Protein AF-A0A8J4ULH6-F1 (afdb_monomer_lite)

Sequence (149 aa):
DACARKNKTESGEYVNRPSLVFEAFKVFQQELDTRHDKYERLVKLNRDVTIESKRTIFLLHRVTSVPNVEEVLNEADVRLDGVRLKIGHIAEELGEDDLYQFHKAFMSGIQEYVEAVSFHHFIRHRTLISLEEINARLVFMRDETMETK

Radius of gyration: 28.09 Å; chains: 1; bounding box: 84×42×73 Å

pLDDT: mean 87.03, std 18.31, range [33.84, 98.69]

InterPro domains:
  IPR002848 Translin family [PF01997] (37-143)
  IPR002848 Translin family [PTHR10741] (15-139)
  IPR016068 Translin, N-terminal [G3DSA:1.20.58.190] (19-149)
  IPR036081 Translin superfamily [SSF74784] (20-138)

Organism: Clarias magur (NCBI:txid1594786)

Foldseek 3Di:
DDDDDDDDPPPPPPVPDPDPVNVVVVVVVVVVVVLVVLLVVLLVLQVVLLVLLVVLVVLQVCCVVDPCNVVSLVVSVVSLLVSLVSVVVSCVSCPPPDCVSNVVRHVNSVVSSLVSVQSSCCVVPVDGDDPVNVVVSNDDDDPPPPPDD

Secondary structure (DSSP, 8-state):
----------------PPPHHHHHHHHHHHHHHHHHHHHHHHHHHHHHHHHHHHHHHHHHGGGGG-S-HHHHHHHHHHHHHHHHHHHHHHHHHHTTS-HHHHHHHHHHHHHHHHHHHHHHHHHHHSSPPPHHHHHHTT------TTS--

Structure (mmCIF, N/CA/C/O backbone):
data_AF-A0A8J4ULH6-F1
#
_entry.id   AF-A0A8J4ULH6-F1
#
loop_
_atom_site.group_PDB
_atom_site.id
_atom_site.type_symbol
_atom_site.label_atom_id
_atom_site.label_alt_id
_atom_site.label_comp_id
_atom_site.label_asym_id
_atom_site.label_entity_id
_atom_site.label_seq_id
_atom_site.pdbx_PDB_ins_code
_atom_site.Cartn_x
_atom_site.Cartn_y
_atom_site.Cartn_z
_atom_site.occupancy
_atom_site.B_iso_or_equiv
_atom_site.auth_seq_id
_atom_site.auth_comp_id
_atom_site.auth_asym_id
_atom_site.auth_atom_id
_atom_site.pdbx_PDB_model_num
ATOM 1 N N . ASP A 1 1 ? 67.818 27.230 -46.928 1.00 42.12 1 ASP A N 1
ATOM 2 C CA . ASP A 1 1 ? 66.807 26.559 -46.091 1.00 42.12 1 ASP A CA 1
ATOM 3 C C . ASP A 1 1 ? 65.396 26.851 -46.557 1.00 42.12 1 ASP A C 1
ATOM 5 O O . ASP A 1 1 ? 65.018 28.011 -46.564 1.00 42.12 1 ASP A O 1
ATOM 9 N N . ALA A 1 2 ? 64.657 25.818 -46.975 1.00 38.31 2 ALA A N 1
ATOM 10 C CA . ALA A 1 2 ? 63.191 25.709 -46.873 1.00 38.31 2 ALA A CA 1
ATOM 11 C C . ALA A 1 2 ? 62.730 24.414 -47.571 1.00 38.31 2 ALA A C 1
ATOM 13 O O . ALA A 1 2 ? 62.368 24.408 -48.746 1.00 38.31 2 ALA A O 1
ATOM 14 N N . CYS A 1 3 ? 62.764 23.288 -46.853 1.00 38.53 3 CYS A N 1
ATOM 15 C CA . CYS A 1 3 ? 62.132 22.043 -47.290 1.00 38.53 3 CYS A CA 1
ATOM 16 C C . CYS A 1 3 ? 60.675 22.044 -46.801 1.00 38.53 3 CYS A C 1
ATOM 18 O O . CYS A 1 3 ? 60.409 21.814 -45.622 1.00 38.53 3 CYS A O 1
ATOM 20 N N . ALA A 1 4 ? 59.727 22.338 -47.692 1.00 46.12 4 ALA A N 1
ATOM 21 C CA . ALA A 1 4 ? 58.300 22.259 -47.399 1.00 46.12 4 ALA A CA 1
ATOM 22 C C . ALA A 1 4 ? 57.835 20.791 -47.435 1.00 46.12 4 ALA A C 1
ATOM 24 O O . ALA A 1 4 ? 57.599 20.223 -48.503 1.00 46.12 4 ALA A O 1
ATOM 25 N N . ARG A 1 5 ? 57.692 20.165 -46.262 1.00 44.69 5 ARG A N 1
ATOM 26 C CA . ARG A 1 5 ? 57.036 18.857 -46.120 1.00 44.69 5 ARG A CA 1
ATOM 27 C C . ARG A 1 5 ? 55.517 19.046 -46.156 1.00 44.69 5 ARG A C 1
ATOM 29 O O . ARG A 1 5 ? 54.926 19.551 -45.207 1.00 44.69 5 ARG A O 1
ATOM 36 N N . LYS A 1 6 ? 54.881 18.638 -47.258 1.00 49.91 6 LYS A N 1
ATOM 37 C CA . LYS A 1 6 ? 53.422 18.467 -47.337 1.00 49.91 6 LYS A CA 1
ATOM 38 C C . LYS A 1 6 ? 53.036 17.193 -46.581 1.00 49.91 6 LYS A C 1
ATOM 40 O O . LYS A 1 6 ? 53.193 16.099 -47.114 1.00 49.91 6 LYS A O 1
ATOM 45 N N . ASN A 1 7 ? 52.510 17.335 -45.369 1.00 42.62 7 ASN A N 1
ATOM 46 C CA . ASN A 1 7 ? 51.793 16.246 -44.712 1.00 42.62 7 ASN A CA 1
ATOM 47 C C . ASN A 1 7 ? 50.423 16.108 -45.390 1.00 42.62 7 ASN A C 1
ATOM 49 O O . ASN A 1 7 ? 49.551 16.957 -45.222 1.00 42.62 7 ASN A O 1
ATOM 53 N N . LYS A 1 8 ? 50.253 15.059 -46.203 1.00 44.62 8 LYS A N 1
ATOM 54 C CA . LYS A 1 8 ? 48.930 14.586 -46.622 1.00 44.62 8 LYS A CA 1
ATOM 55 C C . LYS A 1 8 ? 48.244 14.018 -45.382 1.00 44.62 8 LYS A C 1
ATOM 57 O O . LYS A 1 8 ? 48.623 12.957 -44.901 1.00 44.62 8 LYS A O 1
ATOM 62 N N . THR A 1 9 ? 47.262 14.738 -44.861 1.00 43.53 9 THR A N 1
ATOM 63 C CA . THR A 1 9 ? 46.303 14.192 -43.905 1.00 43.53 9 THR A CA 1
ATOM 64 C C . THR A 1 9 ? 45.410 13.224 -44.673 1.00 43.53 9 THR A C 1
ATOM 66 O O . THR A 1 9 ? 44.508 13.647 -45.395 1.00 43.53 9 THR A O 1
ATOM 69 N N . GLU A 1 10 ? 45.696 11.927 -44.572 1.00 44.88 10 GLU A N 1
ATOM 70 C CA . GLU A 1 10 ? 44.725 10.890 -44.910 1.00 44.88 10 GLU A CA 1
ATOM 71 C C . GLU A 1 10 ? 43.575 11.008 -43.908 1.00 44.88 10 GLU A C 1
ATOM 73 O O . GLU A 1 10 ? 43.631 10.518 -42.783 1.00 44.88 10 GLU A O 1
ATOM 78 N N . SER A 1 11 ? 42.539 11.739 -44.308 1.00 47.53 11 SER A N 1
ATOM 79 C CA . SER A 1 11 ? 41.221 11.685 -43.687 1.00 47.53 11 SER A CA 1
ATOM 80 C C . SER A 1 11 ? 40.591 10.349 -44.070 1.00 47.53 11 SER A C 1
ATOM 82 O O . SER A 1 11 ? 39.757 10.253 -44.963 1.00 47.53 11 SER A O 1
ATOM 84 N N . GLY A 1 12 ? 41.043 9.284 -43.410 1.00 47.12 12 GLY A N 1
ATOM 85 C CA . GLY A 1 12 ? 40.271 8.057 -43.343 1.00 47.12 12 GLY A CA 1
ATOM 86 C C . GLY A 1 12 ? 39.003 8.370 -42.563 1.00 47.12 12 GLY A C 1
ATOM 87 O O . GLY A 1 12 ? 39.050 8.490 -41.340 1.00 47.12 12 GLY A O 1
ATOM 88 N N . GLU A 1 13 ? 37.886 8.547 -43.267 1.00 47.25 13 GLU A N 1
ATOM 89 C CA . GLU A 1 13 ? 36.551 8.465 -42.683 1.00 47.25 13 GLU A CA 1
ATOM 90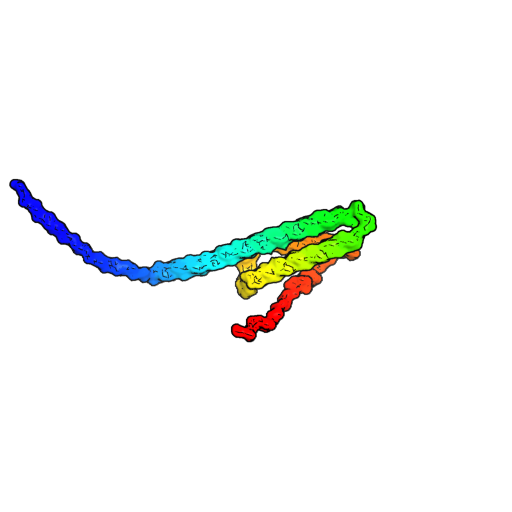 C C . GLU A 1 13 ? 36.403 7.077 -42.047 1.00 47.25 13 GLU A C 1
ATOM 92 O O . GLU A 1 13 ? 35.956 6.114 -42.669 1.00 47.25 13 GLU A O 1
ATOM 97 N N . TYR A 1 14 ? 36.811 6.953 -40.784 1.00 54.34 14 TYR A N 1
ATOM 98 C CA . TYR A 1 14 ? 36.347 5.875 -39.930 1.00 54.34 14 TYR A CA 1
ATOM 99 C C . TYR A 1 14 ? 34.860 6.127 -39.723 1.00 54.34 14 TYR A C 1
ATOM 101 O O . TYR A 1 14 ? 34.457 6.866 -38.825 1.00 54.34 14 TYR A O 1
ATOM 109 N N . VAL A 1 15 ? 34.041 5.544 -40.598 1.00 56.94 15 VAL A N 1
ATOM 110 C CA . VAL A 1 15 ? 32.607 5.398 -40.372 1.00 56.94 15 VAL A CA 1
ATOM 111 C C . VAL A 1 15 ? 32.482 4.681 -39.033 1.00 56.94 15 VAL A C 1
ATOM 113 O O . VAL A 1 15 ? 32.721 3.478 -38.931 1.00 56.94 15 VAL A O 1
ATOM 116 N N . ASN A 1 16 ? 32.193 5.452 -37.985 1.00 64.00 16 ASN A N 1
ATOM 117 C CA . ASN A 1 16 ? 32.028 4.980 -36.619 1.00 64.00 16 ASN A CA 1
ATOM 118 C C . ASN A 1 16 ? 30.695 4.228 -36.542 1.00 64.00 16 ASN A C 1
ATOM 120 O O . ASN A 1 16 ? 29.693 4.729 -36.035 1.00 64.00 16 ASN A O 1
ATOM 124 N N . ARG A 1 17 ? 30.655 3.051 -37.172 1.00 66.81 17 ARG A N 1
ATOM 125 C CA . ARG A 1 17 ? 29.534 2.132 -37.071 1.00 66.81 17 ARG A CA 1
ATOM 126 C C . ARG A 1 17 ? 29.548 1.602 -35.639 1.00 66.81 17 ARG A C 1
ATOM 128 O O . ARG A 1 17 ? 30.593 1.097 -35.218 1.00 66.81 17 ARG A O 1
ATOM 135 N N . PRO A 1 18 ? 28.445 1.724 -34.884 1.00 73.56 18 PRO A N 1
ATOM 136 C CA . PRO A 1 18 ? 28.400 1.192 -33.534 1.00 73.56 18 PRO A CA 1
ATOM 137 C C . PRO A 1 18 ? 28.766 -0.294 -33.573 1.00 73.56 18 PRO A C 1
ATOM 139 O O . PRO A 1 18 ? 28.261 -1.051 -34.402 1.00 73.56 18 PRO A O 1
ATOM 142 N N . SER A 1 19 ? 29.716 -0.692 -32.729 1.00 89.19 19 SER A N 1
ATOM 143 C CA . SER A 1 19 ? 30.082 -2.099 -32.608 1.00 89.19 19 SER A CA 1
ATOM 144 C C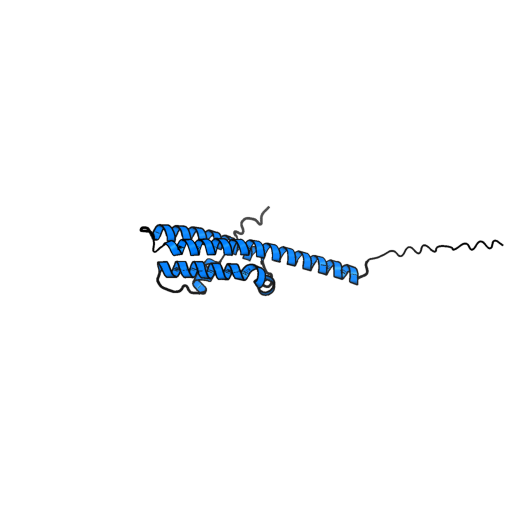 . SER A 1 19 ? 28.895 -2.886 -32.052 1.00 89.19 19 SER A C 1
ATOM 146 O O . SER A 1 19 ? 28.085 -2.340 -31.304 1.00 89.19 19 SER A O 1
ATOM 148 N N . LEU A 1 20 ? 28.824 -4.186 -32.342 1.00 91.12 20 LEU A N 1
ATOM 149 C CA . LEU A 1 20 ? 27.803 -5.066 -31.753 1.00 91.12 20 LEU A CA 1
ATOM 150 C C . LEU A 1 20 ? 27.797 -4.991 -30.217 1.00 91.12 20 LEU A C 1
ATOM 152 O O . LEU A 1 20 ? 26.750 -5.063 -29.585 1.00 91.12 20 LEU A O 1
ATOM 156 N N . VAL A 1 21 ? 28.975 -4.788 -29.617 1.00 93.12 21 VAL A N 1
ATOM 157 C CA . VAL A 1 21 ? 29.118 -4.552 -28.177 1.00 93.12 21 VAL A CA 1
ATOM 158 C C . VAL A 1 21 ? 28.415 -3.255 -27.779 1.00 93.12 21 VAL A C 1
ATOM 160 O O . VAL A 1 21 ? 27.607 -3.260 -26.861 1.00 93.12 21 VAL A O 1
ATOM 163 N N . PHE A 1 22 ? 28.668 -2.150 -28.480 1.00 93.62 22 PHE A N 1
ATOM 164 C CA . PHE A 1 22 ? 28.016 -0.873 -28.193 1.00 93.62 22 PHE A CA 1
ATOM 165 C C . PHE A 1 22 ? 26.488 -0.942 -28.347 1.00 93.62 22 PHE A C 1
ATOM 167 O O . PHE A 1 22 ? 25.766 -0.381 -27.525 1.00 93.62 22 PHE A O 1
ATOM 174 N N . GLU A 1 23 ? 25.984 -1.650 -29.360 1.00 94.00 23 GLU A N 1
ATOM 175 C CA . GLU A 1 23 ? 24.544 -1.885 -29.528 1.00 94.00 23 GLU A CA 1
ATOM 176 C C . GLU A 1 23 ? 23.964 -2.700 -28.362 1.00 94.00 23 GLU A C 1
ATOM 178 O O . GLU A 1 23 ? 22.930 -2.319 -27.816 1.00 94.00 23 GLU A O 1
ATOM 183 N N . ALA A 1 24 ? 24.662 -3.744 -27.902 1.00 95.56 24 ALA A N 1
ATOM 184 C CA . ALA A 1 24 ? 24.251 -4.512 -26.725 1.00 95.56 24 ALA A CA 1
ATOM 185 C C . ALA A 1 24 ? 24.202 -3.648 -25.451 1.00 95.56 24 ALA A C 1
ATOM 187 O O . ALA A 1 24 ? 23.225 -3.697 -24.707 1.00 95.56 24 ALA A O 1
ATOM 188 N N . PHE A 1 25 ? 25.206 -2.794 -25.222 1.00 96.25 25 PHE A N 1
ATOM 189 C CA . PHE A 1 25 ? 25.214 -1.884 -24.071 1.00 96.25 25 PHE A CA 1
ATOM 190 C C . PHE A 1 25 ? 24.094 -0.838 -24.123 1.00 96.25 25 PHE A C 1
ATOM 192 O O . PHE A 1 25 ? 23.593 -0.454 -23.069 1.00 96.25 25 PHE A O 1
ATOM 199 N N . LYS A 1 26 ? 23.652 -0.412 -25.314 1.00 95.19 26 LYS A N 1
ATOM 200 C CA . LYS A 1 26 ? 22.458 0.438 -25.443 1.00 95.19 26 LY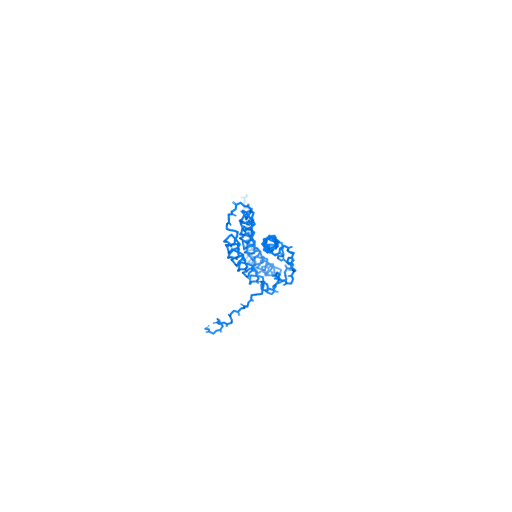S A CA 1
ATOM 201 C C . LYS A 1 26 ? 21.185 -0.278 -25.000 1.00 95.19 26 LYS A C 1
ATOM 203 O O . LYS A 1 26 ? 20.363 0.335 -24.328 1.00 95.19 26 LYS A O 1
ATOM 208 N N . VAL A 1 27 ? 21.033 -1.556 -25.345 1.00 97.00 27 VAL A N 1
ATOM 209 C CA . VAL A 1 27 ? 19.890 -2.364 -24.889 1.00 97.00 27 VAL A CA 1
ATOM 210 C C . VAL A 1 27 ? 19.935 -2.535 -23.370 1.00 97.00 27 VAL A C 1
ATOM 212 O O . VAL A 1 27 ? 18.943 -2.261 -22.701 1.00 97.00 27 VAL A O 1
ATOM 215 N N . PHE A 1 28 ? 21.097 -2.883 -22.806 1.00 97.44 28 PHE A N 1
ATOM 216 C CA . PHE A 1 28 ? 21.253 -2.996 -21.351 1.00 97.44 28 PHE A CA 1
ATOM 217 C C . PHE A 1 28 ? 20.963 -1.683 -20.630 1.00 97.44 28 PHE A C 1
ATOM 219 O O . PHE A 1 28 ? 20.325 -1.694 -19.583 1.00 97.44 28 PHE A O 1
ATOM 226 N N . GLN A 1 29 ? 21.398 -0.550 -21.184 1.00 97.75 29 GLN A N 1
ATOM 227 C CA . GLN A 1 29 ? 21.071 0.758 -20.629 1.00 97.75 29 GLN A CA 1
ATOM 228 C C . GLN A 1 29 ? 19.551 0.960 -20.568 1.00 97.75 29 GLN A C 1
ATOM 230 O O . GLN A 1 29 ? 19.033 1.290 -19.510 1.00 97.75 29 GLN A O 1
ATOM 235 N N . GLN A 1 30 ? 18.834 0.723 -21.669 1.00 97.69 30 GLN A N 1
ATOM 236 C CA . GLN A 1 30 ? 17.380 0.909 -21.725 1.00 97.69 30 GLN A CA 1
ATOM 237 C C . GLN A 1 30 ? 16.635 0.005 -20.736 1.00 97.69 30 GLN A C 1
ATOM 239 O O . GLN A 1 30 ? 15.685 0.448 -20.086 1.00 97.69 30 GLN A O 1
ATOM 244 N N . GLU A 1 31 ? 17.077 -1.244 -20.594 1.00 96.12 31 GLU A N 1
ATOM 245 C CA . GLU A 1 31 ? 16.518 -2.190 -19.626 1.00 96.12 31 GLU A CA 1
ATOM 246 C C . GLU A 1 31 ? 16.756 -1.717 -18.184 1.00 96.12 31 GLU A C 1
ATOM 248 O O . GLU A 1 31 ? 15.832 -1.685 -17.367 1.00 96.12 31 GLU A O 1
ATOM 253 N N . LEU A 1 32 ? 17.986 -1.292 -17.875 1.00 96.44 32 LEU A N 1
ATOM 254 C CA . LEU A 1 32 ? 18.337 -0.768 -16.560 1.00 96.44 32 LEU A CA 1
ATOM 255 C C . LEU A 1 32 ? 17.567 0.511 -16.235 1.00 96.44 32 LEU A C 1
ATOM 257 O O . LEU A 1 32 ? 17.055 0.615 -15.123 1.00 96.44 32 LEU A O 1
ATOM 261 N N . ASP A 1 33 ? 17.468 1.454 -17.168 1.00 97.69 33 ASP A N 1
ATOM 262 C CA . ASP A 1 33 ? 16.755 2.720 -16.976 1.00 97.69 33 ASP A CA 1
ATOM 263 C C . ASP A 1 33 ? 15.267 2.451 -16.701 1.00 97.69 33 ASP A C 1
ATOM 265 O O . ASP A 1 33 ? 14.733 2.900 -15.687 1.00 97.69 33 ASP A O 1
ATOM 269 N N . THR A 1 34 ? 14.632 1.590 -17.505 1.00 95.25 34 THR A N 1
ATOM 270 C CA . THR A 1 34 ? 13.229 1.177 -17.307 1.00 95.25 34 THR A CA 1
ATOM 271 C C . THR A 1 34 ? 13.011 0.558 -15.924 1.00 95.25 34 THR A C 1
ATOM 273 O O . THR A 1 34 ? 12.030 0.862 -15.236 1.00 95.25 34 THR A O 1
ATOM 276 N N . ARG A 1 35 ? 13.945 -0.295 -15.484 1.00 94.12 35 ARG A N 1
ATOM 277 C CA . ARG A 1 35 ? 13.888 -0.933 -14.166 1.00 94.12 35 ARG A CA 1
ATOM 278 C C . ARG A 1 35 ? 14.051 0.071 -13.024 1.00 94.12 35 ARG A C 1
ATOM 280 O O . ARG A 1 35 ? 13.331 -0.032 -12.032 1.00 94.12 35 ARG A O 1
ATOM 287 N N . HIS A 1 36 ? 14.976 1.024 -13.135 1.00 96.06 36 HIS A N 1
ATOM 288 C CA . HIS A 1 36 ? 15.158 2.064 -12.117 1.00 96.06 36 HIS A CA 1
ATOM 289 C C . HIS A 1 36 ? 13.938 2.984 -12.041 1.00 96.06 36 HIS A C 1
ATOM 291 O O . HIS A 1 36 ? 13.465 3.267 -10.942 1.00 96.06 36 HIS A O 1
ATOM 297 N N . ASP A 1 37 ? 13.367 3.371 -13.182 1.00 97.19 37 ASP A N 1
ATOM 298 C CA . ASP A 1 37 ? 12.153 4.185 -13.220 1.00 97.19 37 ASP A CA 1
ATOM 299 C C . ASP A 1 37 ? 10.978 3.482 -12.528 1.00 97.19 37 ASP A C 1
ATOM 301 O O . ASP A 1 37 ? 10.254 4.104 -11.744 1.00 97.19 37 ASP A O 1
ATOM 305 N N . LYS A 1 38 ? 10.805 2.174 -12.766 1.00 96.19 38 LYS A N 1
ATOM 306 C CA . LYS A 1 38 ? 9.822 1.348 -12.047 1.00 96.19 38 LYS A CA 1
ATOM 307 C C . LYS A 1 38 ? 10.104 1.310 -10.544 1.00 96.19 38 LYS A C 1
ATOM 309 O O . LYS A 1 38 ? 9.197 1.545 -9.746 1.00 96.19 38 LYS A O 1
ATOM 314 N N . TYR A 1 39 ? 11.354 1.073 -10.146 1.00 96.88 39 TYR A N 1
ATOM 315 C CA . TYR A 1 39 ? 11.750 1.055 -8.735 1.00 96.88 39 TYR A CA 1
ATOM 316 C C . TYR A 1 39 ? 11.384 2.369 -8.026 1.00 96.88 39 TYR A C 1
ATOM 318 O O . TYR A 1 39 ? 10.788 2.349 -6.950 1.00 96.88 39 TYR A O 1
ATOM 326 N N . GLU A 1 40 ? 11.659 3.515 -8.649 1.00 97.88 40 GLU A N 1
ATOM 327 C CA . GLU A 1 40 ? 11.319 4.831 -8.100 1.00 97.88 40 GLU A CA 1
ATOM 328 C C . GLU A 1 40 ? 9.804 5.067 -8.003 1.00 97.88 40 GLU A C 1
ATOM 330 O O . GLU A 1 40 ? 9.334 5.676 -7.036 1.00 97.88 40 GLU A O 1
ATOM 335 N N . ARG A 1 41 ? 9.005 4.575 -8.963 1.00 97.81 41 ARG A N 1
ATOM 336 C CA . ARG A 1 41 ? 7.533 4.609 -8.859 1.00 97.81 41 ARG A CA 1
ATOM 337 C C . ARG A 1 41 ? 7.037 3.781 -7.673 1.00 97.81 41 ARG A C 1
ATOM 339 O O . ARG A 1 41 ? 6.233 4.280 -6.884 1.00 97.81 41 ARG A O 1
ATOM 346 N N . LEU A 1 42 ? 7.580 2.579 -7.484 1.00 97.75 42 LEU A N 1
ATOM 347 C CA . LEU A 1 42 ? 7.258 1.720 -6.342 1.00 97.75 42 LEU A CA 1
ATOM 348 C C . LEU A 1 42 ? 7.642 2.365 -5.005 1.00 97.75 42 LEU A C 1
ATOM 350 O O . LEU A 1 42 ? 6.841 2.344 -4.075 1.00 97.75 42 LEU A O 1
ATOM 354 N N . VAL A 1 43 ? 8.818 2.996 -4.907 1.00 97.94 43 VAL A N 1
ATOM 355 C CA . VAL A 1 43 ? 9.254 3.711 -3.690 1.00 97.94 43 VAL A CA 1
ATOM 356 C C . VAL A 1 43 ? 8.292 4.846 -3.325 1.00 97.94 43 VAL A C 1
ATOM 358 O O . VAL A 1 43 ? 7.999 5.047 -2.144 1.00 97.94 43 VAL A O 1
ATOM 361 N N . LYS A 1 44 ? 7.768 5.577 -4.316 1.00 97.81 44 LYS A N 1
ATOM 362 C CA . LYS A 1 44 ? 6.786 6.650 -4.088 1.00 97.81 44 LYS A CA 1
ATOM 363 C C . LYS A 1 44 ? 5.464 6.096 -3.558 1.00 97.81 44 LYS A C 1
ATOM 365 O O . LYS A 1 44 ? 5.015 6.532 -2.501 1.00 97.81 44 LYS A O 1
ATOM 370 N N . LEU A 1 45 ? 4.901 5.085 -4.225 1.00 97.88 45 LEU A N 1
ATOM 371 C CA . LEU A 1 45 ? 3.674 4.417 -3.772 1.00 97.88 45 LEU A CA 1
ATOM 372 C C . LEU A 1 45 ? 3.835 3.840 -2.359 1.00 97.88 45 LEU A C 1
ATOM 374 O O . LEU A 1 45 ? 2.975 4.017 -1.495 1.00 97.88 45 LEU A O 1
ATOM 378 N N . ASN A 1 46 ? 4.976 3.205 -2.101 1.00 98.19 46 ASN A N 1
ATOM 379 C CA . ASN A 1 46 ? 5.329 2.663 -0.799 1.00 98.19 46 ASN A CA 1
ATOM 380 C C . ASN A 1 46 ? 5.343 3.732 0.295 1.00 98.19 46 ASN A C 1
ATOM 382 O O . ASN A 1 46 ? 4.826 3.516 1.391 1.00 98.19 46 ASN A O 1
ATOM 386 N N . ARG A 1 47 ? 5.915 4.905 0.001 1.00 98.31 47 ARG A N 1
ATOM 387 C CA . ARG A 1 47 ? 5.976 6.006 0.960 1.00 98.31 47 ARG A CA 1
ATOM 388 C C . ARG A 1 47 ? 4.580 6.457 1.381 1.00 98.31 47 ARG A C 1
ATOM 390 O O . ARG A 1 47 ? 4.368 6.697 2.572 1.00 98.31 47 ARG A O 1
ATOM 397 N N . ASP A 1 48 ? 3.647 6.522 0.438 1.00 98.12 48 ASP A N 1
ATOM 398 C CA . ASP A 1 48 ? 2.259 6.895 0.712 1.00 98.12 48 ASP A CA 1
ATOM 399 C C . ASP A 1 48 ? 1.538 5.832 1.551 1.00 98.12 48 ASP A C 1
ATOM 401 O O . ASP A 1 48 ? 0.834 6.178 2.502 1.00 98.12 48 ASP A O 1
ATOM 405 N N . VAL A 1 49 ? 1.764 4.543 1.261 1.00 98.62 49 VAL A N 1
ATOM 406 C CA . VAL A 1 49 ? 1.274 3.425 2.088 1.00 98.62 49 VAL A CA 1
ATOM 407 C C . VAL A 1 49 ? 1.796 3.553 3.521 1.00 98.62 49 VAL A C 1
ATOM 409 O O . VAL A 1 49 ? 1.002 3.552 4.457 1.00 98.62 49 VAL A O 1
ATOM 412 N N . THR A 1 50 ? 3.108 3.737 3.717 1.00 98.62 50 THR A N 1
ATOM 413 C CA . THR A 1 50 ? 3.693 3.886 5.060 1.00 98.62 50 THR A CA 1
ATOM 414 C C . THR A 1 50 ? 3.098 5.074 5.817 1.00 98.62 50 THR A C 1
ATOM 416 O O . THR A 1 50 ? 2.776 4.957 6.999 1.00 98.62 50 THR A O 1
ATOM 419 N N . ILE A 1 51 ? 2.974 6.237 5.169 1.00 98.44 51 ILE A N 1
ATOM 420 C CA . ILE A 1 51 ? 2.473 7.454 5.822 1.00 98.44 51 ILE A CA 1
ATOM 421 C C . ILE A 1 51 ? 1.030 7.259 6.290 1.00 98.44 51 ILE A C 1
ATOM 423 O O . ILE A 1 51 ? 0.718 7.574 7.441 1.00 98.44 51 ILE A O 1
ATOM 427 N N . GLU A 1 52 ? 0.159 6.736 5.429 1.00 98.56 52 GLU A N 1
ATOM 428 C CA . GLU A 1 52 ? -1.252 6.547 5.7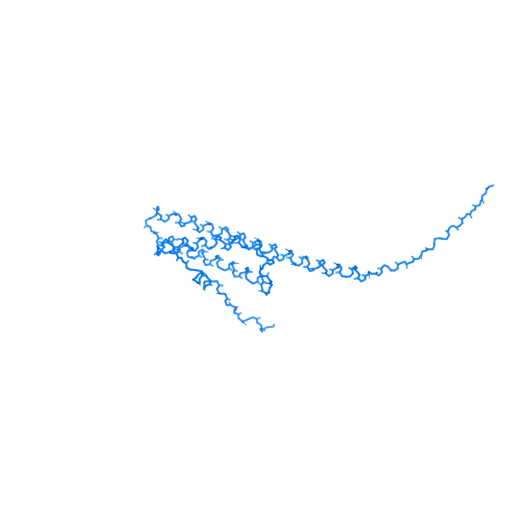69 1.00 98.56 52 GLU A CA 1
ATOM 429 C C . GLU A 1 52 ? -1.466 5.423 6.792 1.00 98.56 52 GLU A C 1
ATOM 431 O O . GLU A 1 52 ? -2.260 5.592 7.724 1.00 98.56 52 GLU A O 1
ATOM 436 N N . SER A 1 53 ? -0.695 4.334 6.723 1.00 98.69 53 SER A N 1
ATOM 437 C CA . SER A 1 53 ? -0.708 3.290 7.755 1.00 98.69 53 SER A CA 1
ATOM 438 C C . SER A 1 53 ? -0.299 3.845 9.124 1.00 98.69 53 SER A C 1
ATOM 440 O O . SER A 1 53 ? -1.035 3.675 10.095 1.00 98.69 53 SER A O 1
ATOM 442 N N . LYS A 1 54 ? 0.788 4.629 9.207 1.00 98.50 54 LYS A N 1
ATOM 443 C CA . LYS A 1 54 ? 1.202 5.295 10.460 1.00 98.50 54 LYS A CA 1
ATOM 444 C C . LYS A 1 54 ? 0.144 6.236 11.003 1.00 98.50 54 LYS A C 1
ATOM 446 O O . LYS A 1 54 ? -0.141 6.235 12.198 1.00 98.50 54 LYS A O 1
ATOM 451 N N . ARG A 1 55 ? -0.452 7.058 10.137 1.00 98.38 55 ARG A N 1
ATOM 452 C CA . ARG A 1 55 ? -1.540 7.968 10.526 1.00 98.38 55 ARG A CA 1
ATOM 453 C C . ARG A 1 55 ? -2.726 7.201 11.104 1.00 98.38 55 ARG A C 1
ATOM 455 O O . ARG A 1 55 ? -3.314 7.662 12.078 1.00 98.38 55 ARG A O 1
ATOM 462 N N . THR A 1 56 ? -3.039 6.040 10.536 1.00 98.44 56 THR A N 1
ATOM 463 C CA . THR A 1 56 ? -4.085 5.142 11.037 1.00 98.44 56 THR A CA 1
ATOM 464 C C . THR A 1 56 ? -3.705 4.557 12.401 1.00 98.44 56 THR A C 1
ATOM 466 O O . THR A 1 56 ? -4.516 4.603 13.319 1.00 98.44 56 THR A O 1
ATOM 469 N N . ILE A 1 57 ? -2.460 4.112 12.600 1.00 98.25 57 ILE A N 1
ATOM 470 C CA . ILE A 1 57 ? -1.972 3.643 13.911 1.00 98.25 57 ILE A CA 1
ATOM 471 C C . ILE A 1 57 ? -2.112 4.746 14.977 1.00 98.25 57 ILE A C 1
ATOM 473 O O . ILE A 1 57 ? -2.669 4.516 16.052 1.00 98.25 57 ILE A O 1
ATOM 477 N N . PHE A 1 58 ? -1.695 5.979 14.670 1.00 97.50 58 PHE A N 1
ATOM 478 C CA . PHE A 1 58 ? -1.859 7.118 15.583 1.00 97.50 58 PHE A CA 1
ATOM 479 C C . PHE A 1 58 ? -3.321 7.473 15.869 1.00 97.50 58 PHE A C 1
ATOM 481 O O . PHE A 1 58 ? -3.632 7.908 16.979 1.00 97.50 58 PHE A O 1
ATOM 488 N N . LEU A 1 59 ? -4.215 7.308 14.891 1.00 96.56 59 LEU A N 1
ATOM 489 C CA . LEU A 1 59 ? -5.656 7.461 15.090 1.00 96.56 59 LEU A CA 1
ATOM 490 C C . LEU A 1 59 ? -6.174 6.406 16.081 1.00 96.56 59 LEU A C 1
ATOM 492 O O . LEU A 1 59 ? -6.846 6.756 17.050 1.00 96.56 59 LEU A O 1
ATOM 496 N N . LEU A 1 60 ? -5.784 5.143 15.901 1.00 97.00 60 LEU A N 1
ATOM 497 C CA . LEU A 1 60 ? -6.198 4.018 16.745 1.00 97.00 60 LEU A CA 1
ATOM 498 C C . LEU A 1 60 ? -5.706 4.135 18.192 1.00 97.00 60 LEU A C 1
ATOM 500 O O . LEU A 1 60 ? -6.418 3.751 19.118 1.00 97.00 60 LEU A O 1
ATOM 504 N N . HIS A 1 61 ? -4.548 4.754 18.424 1.00 95.75 61 HIS A N 1
ATOM 505 C CA . HIS A 1 61 ? -4.087 5.060 19.782 1.00 95.75 61 HIS A CA 1
ATOM 506 C C . HIS A 1 61 ? -5.035 5.978 20.574 1.00 95.75 61 HIS A C 1
ATOM 508 O O . HIS A 1 61 ? -4.984 5.984 21.801 1.00 95.75 61 HIS A O 1
ATOM 514 N N . ARG A 1 62 ? -5.918 6.738 19.914 1.00 92.75 62 ARG A N 1
ATOM 515 C CA . ARG A 1 62 ? -6.859 7.656 20.583 1.00 92.75 62 ARG A CA 1
ATOM 516 C C . ARG A 1 62 ? -8.097 6.960 21.141 1.00 92.75 62 ARG A C 1
ATOM 518 O O . ARG A 1 62 ? -8.832 7.581 21.904 1.00 92.75 62 ARG A O 1
ATOM 525 N N . VAL A 1 63 ? -8.316 5.688 20.801 1.00 89.62 63 VAL A N 1
ATOM 526 C CA . VAL A 1 63 ? -9.502 4.910 21.193 1.00 89.62 63 VAL A CA 1
ATOM 527 C C . VAL A 1 63 ? -9.709 4.883 22.713 1.00 89.62 63 VAL A C 1
ATOM 529 O O . VAL A 1 63 ? -10.840 4.943 23.179 1.00 89.62 63 VAL A O 1
ATOM 532 N N . THR A 1 64 ? -8.641 4.869 23.512 1.00 80.38 64 THR A N 1
ATOM 533 C CA . THR A 1 64 ? -8.742 4.877 24.984 1.00 80.38 64 THR A CA 1
ATOM 534 C C . THR A 1 64 ? -9.118 6.234 25.581 1.00 80.38 64 THR A C 1
ATOM 536 O O . THR A 1 64 ? -9.354 6.327 26.782 1.00 80.38 64 THR A O 1
ATOM 539 N N . SER A 1 65 ? -9.121 7.297 24.778 1.00 82.25 65 SER A N 1
ATOM 540 C CA . SER A 1 65 ? -9.270 8.684 25.233 1.00 82.25 65 SER A CA 1
ATOM 541 C C . SER A 1 65 ? -10.550 9.356 24.735 1.00 82.25 65 SER A C 1
ATOM 543 O O . SER A 1 65 ? -10.780 10.519 25.063 1.00 82.25 65 SER A O 1
ATOM 545 N N . VAL A 1 66 ? -11.381 8.653 23.960 1.00 84.56 66 VAL A N 1
ATOM 546 C CA . VAL A 1 66 ? -12.642 9.174 23.418 1.00 84.56 66 VAL A CA 1
ATOM 547 C C . VAL A 1 66 ? -13.840 8.364 23.919 1.00 84.56 66 VAL A C 1
ATOM 549 O O . VAL A 1 66 ? -13.722 7.157 24.122 1.00 84.56 66 VAL A O 1
ATOM 552 N N . PRO A 1 67 ? -15.014 8.997 24.097 1.00 79.19 67 PRO A N 1
ATOM 553 C CA . PRO A 1 67 ? -16.228 8.283 24.484 1.00 79.19 67 PRO A CA 1
ATOM 554 C C . PRO A 1 67 ? -16.801 7.437 23.336 1.00 79.19 67 PRO A C 1
ATOM 556 O O . PRO A 1 67 ? -17.443 6.424 23.597 1.00 79.19 67 PRO A O 1
ATOM 559 N N . ASN A 1 68 ? -16.565 7.829 22.076 1.00 88.00 68 ASN A N 1
ATOM 560 C CA . ASN A 1 68 ? -17.109 7.155 20.897 1.00 88.00 68 ASN A CA 1
ATOM 561 C C . ASN A 1 68 ? -16.025 6.378 20.137 1.00 88.00 68 ASN A C 1
ATOM 563 O O . ASN A 1 68 ? -15.469 6.844 19.145 1.00 88.00 68 ASN A O 1
ATOM 567 N N . VAL A 1 69 ? -15.706 5.185 20.636 1.00 91.88 69 VAL A N 1
ATOM 568 C CA . VAL A 1 69 ? -14.704 4.291 20.035 1.00 91.88 69 VAL A CA 1
ATOM 569 C C . VAL A 1 69 ? -15.084 3.875 18.613 1.00 91.88 69 VAL A C 1
ATOM 571 O O . VAL A 1 69 ? -14.220 3.824 17.741 1.00 91.88 69 VAL A O 1
ATOM 574 N N . GLU A 1 70 ? -16.366 3.608 18.369 1.00 93.38 70 GLU A N 1
ATOM 575 C CA . GLU A 1 70 ? -16.828 3.053 17.093 1.00 93.38 70 GLU A CA 1
ATOM 576 C C . GLU A 1 70 ? -16.641 4.034 15.930 1.00 93.38 70 GLU A C 1
ATOM 578 O O . GLU A 1 70 ? -16.303 3.633 14.822 1.00 93.38 70 GLU A O 1
ATOM 583 N N . GLU A 1 71 ? -16.786 5.333 16.186 1.00 93.81 71 GLU A N 1
ATOM 584 C CA . GLU A 1 71 ? -16.522 6.377 15.192 1.00 93.81 71 GLU A CA 1
ATOM 585 C C . GLU A 1 71 ? -15.051 6.397 14.757 1.00 93.81 71 GLU A C 1
ATOM 587 O O . GLU A 1 71 ? -14.765 6.459 13.563 1.00 93.81 71 GLU A O 1
ATOM 592 N N . VAL A 1 72 ? -14.121 6.248 15.706 1.00 95.44 72 VAL A N 1
ATOM 593 C CA . VAL A 1 72 ? -12.681 6.165 15.412 1.00 95.44 72 VAL A CA 1
ATOM 594 C C . VAL A 1 72 ? -12.346 4.899 14.624 1.00 95.44 72 VAL A C 1
ATOM 596 O O . VAL A 1 72 ? -11.523 4.951 13.710 1.00 95.44 72 VAL A O 1
ATOM 599 N N . LEU A 1 73 ? -12.976 3.768 14.955 1.00 96.06 73 LEU A N 1
ATOM 600 C CA . LEU A 1 73 ? -12.780 2.513 14.223 1.00 96.06 73 LEU A CA 1
ATOM 601 C C . LEU A 1 73 ? -13.306 2.613 12.788 1.00 96.06 73 LEU A C 1
ATOM 603 O O . LEU A 1 73 ? -12.595 2.246 11.859 1.00 96.06 73 LEU A O 1
ATOM 607 N N . ASN A 1 74 ? -14.489 3.194 12.588 1.00 96.31 74 ASN A N 1
ATOM 608 C CA . A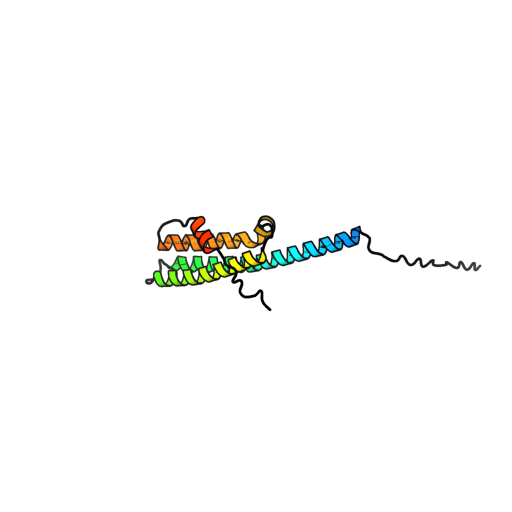SN A 1 74 ? -15.043 3.403 11.250 1.00 96.31 74 ASN A CA 1
ATOM 609 C C . ASN A 1 74 ? -14.195 4.381 10.419 1.00 96.31 74 ASN A C 1
ATOM 611 O O . ASN A 1 74 ? -13.995 4.168 9.225 1.00 96.31 74 ASN A O 1
ATOM 615 N N . GLU A 1 75 ? -13.647 5.434 11.034 1.00 96.69 75 GLU A N 1
ATOM 616 C CA . GLU A 1 75 ? -12.692 6.319 10.359 1.00 96.69 75 GLU A CA 1
ATOM 617 C C . GLU A 1 75 ? -11.413 5.560 9.959 1.00 96.69 75 GLU A C 1
ATOM 619 O O . GLU A 1 75 ? -10.901 5.737 8.850 1.00 96.69 75 GLU A O 1
ATOM 624 N N . ALA A 1 76 ? -10.900 4.697 10.840 1.00 97.56 76 ALA A N 1
ATOM 625 C CA . ALA A 1 76 ? -9.736 3.870 10.549 1.00 97.56 76 ALA A CA 1
ATOM 626 C C . ALA A 1 76 ? -10.005 2.872 9.412 1.00 97.56 76 ALA A C 1
ATOM 628 O O . ALA A 1 76 ? -9.142 2.726 8.547 1.00 97.56 76 ALA A O 1
ATOM 629 N N . ASP A 1 77 ? -11.189 2.252 9.361 1.00 97.56 77 ASP A N 1
ATOM 630 C CA . ASP A 1 77 ? -11.612 1.384 8.255 1.00 97.56 77 ASP A CA 1
ATOM 631 C C . ASP A 1 77 ? -11.531 2.132 6.912 1.00 97.56 77 ASP A C 1
ATOM 633 O O . ASP A 1 77 ? -10.834 1.687 6.000 1.00 97.56 77 ASP A O 1
ATOM 637 N N . VAL A 1 78 ? -12.118 3.332 6.817 1.00 98.00 78 VAL A N 1
ATOM 638 C CA . VAL A 1 78 ? -12.073 4.157 5.591 1.00 98.00 78 VAL A CA 1
ATOM 639 C C . VAL A 1 78 ? -10.635 4.496 5.178 1.00 98.00 78 VAL A C 1
ATOM 641 O O . VAL A 1 78 ? -10.290 4.466 3.993 1.00 98.00 78 VAL A O 1
ATOM 644 N N . ARG A 1 79 ? -9.757 4.810 6.138 1.00 98.06 79 ARG A N 1
ATOM 645 C CA . ARG A 1 79 ? -8.341 5.082 5.840 1.00 98.06 79 ARG A CA 1
ATOM 646 C C . ARG A 1 79 ? -7.614 3.832 5.358 1.00 98.06 79 ARG A C 1
ATOM 648 O O . ARG A 1 79 ? -6.857 3.914 4.390 1.00 98.06 79 ARG A O 1
ATOM 655 N N . LEU A 1 80 ? -7.857 2.683 5.989 1.00 98.12 80 LEU A N 1
ATOM 656 C CA . LEU A 1 80 ? -7.282 1.401 5.590 1.00 98.12 80 LEU A CA 1
ATOM 657 C C . LEU A 1 80 ? -7.750 0.987 4.194 1.00 98.12 80 LEU A C 1
ATOM 659 O O . LEU A 1 80 ? -6.935 0.473 3.432 1.00 98.12 80 LEU A O 1
ATOM 663 N N . ASP A 1 81 ? -8.997 1.262 3.811 1.00 97.62 81 ASP A N 1
ATOM 664 C CA . ASP A 1 81 ? -9.484 1.075 2.437 1.00 97.62 81 ASP A CA 1
ATOM 665 C C . ASP A 1 81 ? -8.638 1.882 1.444 1.00 97.62 81 ASP A C 1
ATOM 667 O O . ASP A 1 81 ? -8.129 1.347 0.456 1.00 97.62 81 ASP A O 1
ATOM 671 N N . GLY A 1 82 ? -8.381 3.153 1.764 1.00 97.25 82 GLY A N 1
ATOM 672 C CA . GLY A 1 82 ? -7.504 4.019 0.978 1.00 97.25 82 GLY A CA 1
ATOM 673 C C . GLY A 1 82 ? -6.037 3.571 0.939 1.00 97.25 82 GLY A C 1
ATOM 674 O O . GLY A 1 82 ? -5.321 3.921 -0.002 1.00 97.25 82 GLY A O 1
ATOM 675 N N . VAL A 1 83 ? -5.556 2.821 1.936 1.00 98.12 83 VAL A N 1
ATOM 676 C CA . VAL A 1 83 ? -4.231 2.177 1.901 1.00 98.12 83 VAL A CA 1
ATOM 677 C C . VAL A 1 83 ? -4.252 0.951 0.991 1.00 98.12 83 VAL A C 1
ATOM 679 O O . VAL A 1 83 ? -3.346 0.800 0.172 1.00 98.12 83 VAL A O 1
ATOM 682 N N . ARG A 1 84 ? -5.296 0.115 1.067 1.00 97.50 84 ARG A N 1
ATOM 683 C CA . ARG A 1 84 ? -5.437 -1.072 0.207 1.00 97.50 84 ARG A CA 1
ATOM 684 C C . ARG A 1 84 ? -5.448 -0.705 -1.271 1.00 97.50 84 ARG A C 1
ATOM 686 O O . ARG A 1 84 ? -4.767 -1.365 -2.043 1.00 97.50 84 ARG A O 1
ATOM 693 N N . LEU A 1 85 ? -6.111 0.387 -1.651 1.00 96.19 85 LEU A N 1
ATOM 694 C CA . LEU A 1 85 ? -6.073 0.888 -3.032 1.00 96.19 85 LEU A CA 1
ATOM 695 C C . LEU A 1 85 ? -4.647 1.220 -3.500 1.00 96.19 85 LEU A C 1
ATOM 697 O O . LEU A 1 85 ? -4.257 0.859 -4.605 1.00 96.19 85 LEU A O 1
ATOM 701 N N . LYS A 1 86 ? -3.826 1.844 -2.646 1.00 96.88 86 LYS A N 1
ATOM 702 C CA . LYS A 1 86 ? -2.419 2.136 -2.979 1.00 96.88 86 LYS A CA 1
ATOM 703 C C . LYS A 1 86 ? -1.579 0.865 -3.101 1.00 96.88 86 LYS A C 1
ATOM 705 O O . LYS A 1 86 ? -0.693 0.810 -3.946 1.00 96.88 86 LYS A O 1
ATOM 710 N N . ILE A 1 87 ? -1.860 -0.152 -2.283 1.00 96.94 87 ILE A N 1
ATOM 711 C CA . ILE A 1 87 ? -1.247 -1.480 -2.428 1.00 96.94 87 ILE A CA 1
ATOM 712 C C . ILE A 1 87 ? -1.678 -2.124 -3.755 1.00 96.94 87 ILE A C 1
ATOM 714 O O . ILE A 1 87 ? -0.847 -2.734 -4.420 1.00 96.94 87 ILE A O 1
ATOM 718 N N . GLY A 1 88 ? -2.924 -1.915 -4.185 1.00 95.69 88 GLY A N 1
ATOM 719 C CA . GLY A 1 88 ? -3.393 -2.282 -5.523 1.00 95.69 88 GLY A CA 1
ATOM 720 C C . GLY A 1 88 ? -2.537 -1.660 -6.629 1.00 95.69 88 GLY A C 1
ATOM 721 O O . GLY A 1 88 ? -2.031 -2.383 -7.479 1.00 95.69 88 GLY A O 1
ATOM 722 N N . HIS A 1 89 ? -2.247 -0.357 -6.557 1.00 95.69 89 HIS A N 1
ATOM 723 C CA . HIS A 1 89 ? -1.345 0.296 -7.518 1.00 95.69 89 HIS A CA 1
A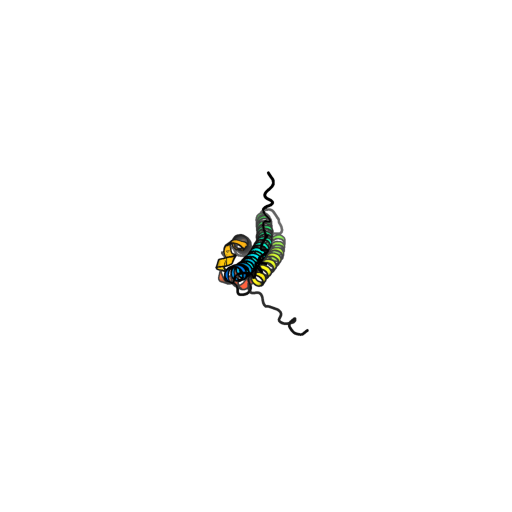TOM 724 C C . HIS A 1 89 ? 0.091 -0.260 -7.477 1.00 95.69 89 HIS A C 1
ATOM 726 O O . HIS A 1 89 ? 0.758 -0.321 -8.506 1.00 95.69 89 HIS A O 1
ATOM 732 N N . ILE A 1 90 ? 0.589 -0.680 -6.304 1.00 95.50 90 ILE A N 1
ATOM 733 C CA . ILE A 1 90 ? 1.884 -1.377 -6.196 1.00 95.50 90 ILE A CA 1
ATOM 734 C C . ILE A 1 90 ? 1.825 -2.714 -6.945 1.00 95.50 90 ILE A C 1
ATOM 736 O O . ILE A 1 90 ? 2.757 -3.036 -7.678 1.00 95.50 90 ILE A O 1
ATOM 740 N N . ALA A 1 91 ? 0.738 -3.475 -6.791 1.00 94.12 91 ALA A N 1
ATOM 741 C CA . ALA A 1 91 ? 0.539 -4.734 -7.505 1.00 94.12 91 ALA A CA 1
ATOM 742 C C . ALA A 1 91 ? 0.437 -4.527 -9.028 1.00 94.12 91 ALA A C 1
ATOM 744 O O . ALA A 1 91 ? 1.028 -5.289 -9.790 1.00 94.12 91 ALA A O 1
ATOM 745 N N . GLU A 1 92 ? -0.247 -3.473 -9.478 1.00 93.88 92 GLU A N 1
ATOM 746 C CA . GLU A 1 92 ? -0.327 -3.101 -10.897 1.00 93.88 92 GLU A CA 1
ATOM 747 C C . GLU A 1 92 ? 1.037 -2.714 -11.478 1.00 93.88 92 GLU A C 1
ATOM 749 O O . GLU A 1 92 ? 1.388 -3.164 -12.567 1.00 93.88 92 GLU A O 1
ATOM 754 N N . GLU A 1 93 ? 1.823 -1.919 -10.747 1.00 94.31 93 GLU A N 1
ATOM 755 C CA . GLU A 1 93 ? 3.162 -1.499 -11.169 1.00 94.31 93 GLU A CA 1
ATOM 756 C C . GLU A 1 93 ? 4.148 -2.679 -11.211 1.00 94.31 93 GLU A C 1
ATOM 758 O O . GLU A 1 93 ? 5.005 -2.736 -12.096 1.00 94.31 93 GLU A O 1
ATOM 763 N N . LEU A 1 94 ? 4.026 -3.643 -10.292 1.00 92.38 94 LEU A N 1
ATOM 764 C CA . LEU A 1 94 ? 4.804 -4.887 -10.323 1.00 92.38 94 LEU A CA 1
ATOM 765 C C . LEU A 1 94 ? 4.426 -5.755 -11.532 1.00 92.38 94 LEU A C 1
ATOM 767 O O . LEU A 1 94 ? 5.314 -6.253 -12.221 1.00 92.38 94 LEU A O 1
ATOM 771 N N . GLY A 1 95 ? 3.134 -5.889 -11.840 1.00 87.94 95 GLY A N 1
ATOM 772 C CA . GLY A 1 95 ? 2.668 -6.713 -12.954 1.00 87.94 95 GLY A CA 1
ATOM 773 C C . GLY A 1 95 ? 3.091 -8.177 -12.792 1.00 87.94 95 GLY A C 1
ATOM 774 O O . GLY A 1 95 ? 2.808 -8.792 -11.767 1.00 87.94 95 GLY A O 1
ATOM 775 N N . GLU A 1 96 ? 3.761 -8.728 -13.806 1.00 85.88 96 GLU A N 1
ATOM 776 C CA . GLU A 1 96 ? 4.290 -10.104 -13.802 1.00 85.88 96 GLU A CA 1
ATOM 777 C C . GLU A 1 96 ? 5.783 -10.184 -13.429 1.00 85.88 96 GLU A C 1
ATOM 779 O O . GLU A 1 96 ? 6.386 -11.254 -13.522 1.00 85.88 96 GLU A O 1
ATOM 784 N N . ASP A 1 97 ? 6.398 -9.069 -13.021 1.00 85.69 97 ASP A N 1
ATOM 785 C CA . ASP A 1 97 ? 7.815 -9.058 -12.662 1.00 85.69 97 ASP A CA 1
ATOM 786 C C . ASP A 1 97 ? 8.098 -9.886 -11.399 1.00 85.69 97 ASP A C 1
ATOM 788 O O . ASP A 1 97 ? 7.250 -10.060 -10.518 1.00 85.69 97 ASP A O 1
ATOM 792 N N . ASP A 1 98 ? 9.345 -10.349 -11.266 1.00 84.19 98 ASP A N 1
ATOM 793 C CA . ASP A 1 98 ? 9.802 -11.029 -10.056 1.00 84.19 98 ASP A CA 1
ATOM 794 C C . ASP A 1 98 ? 9.706 -10.096 -8.835 1.00 84.19 98 ASP A C 1
ATOM 796 O O . ASP A 1 98 ? 10.452 -9.120 -8.690 1.00 84.19 98 ASP A O 1
ATOM 800 N N . LEU A 1 99 ? 8.809 -10.446 -7.909 1.00 83.19 99 LEU A N 1
ATOM 801 C CA . LEU A 1 99 ? 8.579 -9.729 -6.656 1.00 83.19 99 LEU A CA 1
ATOM 802 C C . LEU A 1 99 ? 9.873 -9.498 -5.871 1.00 83.19 99 LEU A C 1
ATOM 804 O O . LEU A 1 99 ? 10.048 -8.436 -5.266 1.00 83.19 99 LEU A O 1
ATOM 808 N N . TYR A 1 100 ? 10.799 -10.461 -5.878 1.00 86.38 100 TYR A N 1
ATOM 809 C CA . TYR A 1 100 ? 12.041 -10.361 -5.112 1.00 86.38 100 TYR A CA 1
ATOM 810 C C . TYR A 1 100 ? 12.988 -9.292 -5.659 1.00 86.38 100 TYR A C 1
ATOM 812 O O . TYR A 1 100 ? 13.762 -8.715 -4.888 1.00 86.38 100 TYR A O 1
ATOM 820 N N . GLN A 1 101 ? 12.893 -8.964 -6.950 1.00 88.88 101 GLN A N 1
ATOM 821 C CA . GLN A 1 101 ? 13.703 -7.920 -7.572 1.00 88.88 101 GLN A CA 1
ATOM 822 C C . GLN A 1 101 ? 13.353 -6.529 -7.026 1.00 88.88 101 GLN A C 1
ATOM 824 O O . GLN A 1 101 ? 14.246 -5.710 -6.792 1.00 88.88 101 GLN A O 1
ATOM 829 N N . PHE A 1 102 ? 12.068 -6.281 -6.759 1.00 93.38 102 PHE A N 1
ATOM 830 C CA . PHE A 1 102 ? 11.561 -4.986 -6.299 1.00 93.38 102 PHE A CA 1
ATOM 831 C C . PHE A 1 102 ? 11.141 -4.961 -4.827 1.00 93.38 102 PHE A C 1
ATOM 833 O O . PHE A 1 102 ? 10.797 -3.899 -4.316 1.00 93.38 102 PHE A O 1
ATOM 840 N N . HIS A 1 103 ? 11.228 -6.086 -4.114 1.00 92.56 103 HIS A N 1
ATOM 841 C CA . HIS A 1 103 ? 10.871 -6.241 -2.698 1.00 92.56 103 HIS A CA 1
ATOM 842 C C . HIS A 1 103 ? 11.367 -5.076 -1.819 1.00 92.56 103 HIS A C 1
ATOM 844 O O . HIS A 1 103 ? 10.637 -4.537 -0.989 1.00 92.56 103 HIS A O 1
ATOM 850 N N . LYS A 1 104 ? 12.605 -4.609 -2.021 1.00 94.19 104 LYS A N 1
ATOM 851 C CA . LYS A 1 104 ? 13.166 -3.490 -1.239 1.00 94.19 104 LYS A CA 1
ATOM 852 C C . LYS A 1 104 ? 12.447 -2.148 -1.445 1.00 94.19 104 LYS A C 1
ATOM 854 O O . LYS A 1 104 ? 12.505 -1.315 -0.545 1.00 94.19 104 LYS A O 1
ATOM 859 N N . ALA A 1 105 ? 11.778 -1.942 -2.578 1.00 95.62 105 ALA A N 1
ATOM 860 C CA . ALA A 1 105 ? 11.076 -0.701 -2.888 1.00 95.62 105 ALA A CA 1
ATOM 861 C C . ALA A 1 105 ? 9.785 -0.530 -2.076 1.00 95.62 105 ALA A C 1
ATOM 863 O O . ALA A 1 105 ? 9.451 0.599 -1.719 1.00 95.62 105 ALA A O 1
ATOM 864 N N . PHE A 1 106 ? 9.075 -1.628 -1.778 1.00 94.88 106 PHE A N 1
ATOM 865 C CA . PHE A 1 106 ? 7.701 -1.568 -1.261 1.00 94.88 106 PHE A CA 1
ATOM 866 C C . PHE A 1 106 ? 7.446 -2.271 0.078 1.00 94.88 106 PHE A C 1
ATOM 868 O O . PHE A 1 106 ? 6.407 -2.073 0.705 1.00 94.88 106 PHE A O 1
ATOM 875 N N . MET A 1 107 ? 8.370 -3.098 0.560 1.00 95.00 107 MET A N 1
ATOM 876 C CA . MET A 1 107 ? 8.060 -3.969 1.697 1.00 95.00 107 MET A CA 1
ATOM 877 C C . MET A 1 107 ? 7.905 -3.257 3.032 1.00 95.00 107 MET A C 1
ATOM 879 O O . MET A 1 107 ? 7.175 -3.746 3.891 1.00 95.00 107 MET A O 1
ATOM 883 N N . SER A 1 108 ? 8.540 -2.100 3.217 1.00 97.38 108 SER A N 1
ATOM 884 C CA . SER A 1 108 ? 8.368 -1.324 4.447 1.00 97.38 108 SER A CA 1
ATOM 885 C C . SER A 1 108 ? 6.938 -0.800 4.609 1.00 97.38 108 SER A C 1
ATOM 887 O O . SER A 1 108 ? 6.405 -0.820 5.712 1.00 97.38 108 SER A O 1
ATOM 889 N N . GLY A 1 109 ? 6.275 -0.385 3.530 1.00 97.56 109 GLY A N 1
ATOM 890 C CA . GLY A 1 109 ? 4.871 0.020 3.554 1.00 97.56 109 GLY A CA 1
ATOM 891 C C . GLY A 1 109 ? 3.931 -1.155 3.773 1.00 97.56 109 GLY A C 1
ATOM 892 O O . GLY A 1 109 ? 2.981 -1.019 4.540 1.00 97.56 109 GLY A O 1
ATOM 893 N N . ILE A 1 110 ? 4.218 -2.322 3.188 1.00 97.38 110 ILE A N 1
ATOM 894 C CA . ILE A 1 110 ? 3.430 -3.537 3.448 1.00 97.38 110 ILE A CA 1
ATOM 895 C C . ILE A 1 110 ? 3.516 -3.945 4.922 1.00 97.38 110 ILE A C 1
ATOM 897 O O . ILE A 1 110 ? 2.488 -4.232 5.528 1.00 97.38 110 ILE A O 1
ATOM 901 N N . GLN A 1 111 ? 4.708 -3.910 5.524 1.00 98.19 111 GLN A N 1
ATOM 902 C CA . GLN A 1 111 ? 4.881 -4.171 6.959 1.00 98.19 111 GLN A CA 1
ATOM 903 C C . GLN A 1 111 ? 4.071 -3.192 7.815 1.00 98.19 111 GLN A C 1
ATOM 905 O O . GLN A 1 111 ? 3.359 -3.613 8.724 1.00 98.19 111 GLN A O 1
ATOM 910 N N . GLU A 1 112 ? 4.113 -1.902 7.483 1.00 98.50 112 GLU A N 1
ATOM 911 C CA . GLU A 1 112 ? 3.343 -0.879 8.192 1.00 98.50 112 GLU A CA 1
ATOM 912 C C . GLU A 1 112 ? 1.824 -1.076 8.041 1.00 98.50 112 GLU A C 1
ATOM 914 O O . GLU A 1 112 ? 1.065 -0.882 8.987 1.00 98.50 112 GLU A O 1
ATOM 919 N N . TYR A 1 113 ? 1.358 -1.479 6.854 1.00 98.62 113 TYR A N 1
ATOM 920 C CA . TYR A 1 113 ? -0.043 -1.838 6.637 1.00 98.62 113 TYR A CA 1
ATOM 921 C C . TYR A 1 113 ? -0.450 -3.040 7.494 1.00 98.62 113 TYR A C 1
ATOM 923 O O . TYR A 1 113 ? -1.498 -2.986 8.136 1.00 98.62 113 TYR A O 1
ATOM 931 N N . VAL A 1 114 ? 0.385 -4.086 7.555 1.00 98.50 114 VAL A N 1
ATOM 932 C CA . VAL A 1 114 ? 0.163 -5.258 8.418 1.00 98.50 114 VAL A CA 1
ATOM 933 C C . VAL A 1 114 ? 0.058 -4.837 9.885 1.00 98.50 114 VAL A C 1
ATOM 935 O O . VAL A 1 114 ? -0.859 -5.285 10.572 1.00 98.50 114 VAL A O 1
ATOM 938 N N . GLU A 1 115 ? 0.927 -3.944 10.361 1.00 98.56 115 GLU A N 1
ATOM 939 C CA . GLU A 1 115 ? 0.839 -3.384 11.713 1.00 98.56 115 GLU A CA 1
ATOM 940 C C . GLU A 1 115 ? -0.497 -2.659 11.936 1.00 98.56 115 GLU A C 1
ATOM 942 O O . GLU A 1 115 ? -1.215 -2.969 12.889 1.00 98.56 115 GLU A O 1
ATOM 947 N N . ALA A 1 116 ? -0.886 -1.768 11.020 1.00 98.56 116 ALA A N 1
ATOM 948 C CA . ALA A 1 116 ? -2.123 -0.998 11.125 1.00 98.56 116 ALA A CA 1
ATOM 949 C C . ALA A 1 116 ? -3.383 -1.885 11.147 1.00 98.56 116 ALA A C 1
ATOM 951 O O . ALA A 1 116 ? -4.243 -1.708 12.015 1.00 98.56 116 ALA A O 1
ATOM 952 N N . VAL A 1 117 ? -3.499 -2.866 10.241 1.00 98.31 117 VAL A N 1
ATOM 953 C CA . VAL A 1 117 ? -4.670 -3.765 10.201 1.00 98.31 117 VAL A CA 1
ATOM 954 C C . VAL A 1 117 ? -4.706 -4.722 11.383 1.00 98.31 117 VAL A C 1
ATOM 956 O O . VAL A 1 117 ? -5.792 -5.017 11.884 1.00 98.31 117 VAL A O 1
ATOM 959 N N . SER A 1 118 ? -3.544 -5.179 11.853 1.00 98.50 118 SER A N 1
ATOM 960 C CA . SER A 1 118 ? -3.454 -6.051 13.025 1.00 98.50 118 SER A CA 1
ATOM 961 C C . SER A 1 118 ? -3.842 -5.291 14.286 1.00 98.50 118 SER A C 1
ATOM 963 O O . SER A 1 118 ? -4.605 -5.807 15.103 1.00 98.50 118 SER A O 1
ATOM 965 N N . PHE A 1 119 ? -3.385 -4.043 14.422 1.00 98.38 119 PHE A N 1
ATOM 966 C CA . PHE A 1 119 ? -3.731 -3.201 15.560 1.00 98.38 119 PHE A CA 1
ATOM 967 C C . PHE A 1 119 ? -5.225 -2.859 15.572 1.00 98.38 119 PHE A C 1
ATOM 969 O O . PHE A 1 119 ? -5.883 -3.028 16.599 1.00 98.38 119 PHE A O 1
ATOM 976 N N . HIS A 1 120 ? -5.783 -2.479 14.418 1.00 98.12 120 HIS A N 1
ATOM 977 C CA . HIS A 1 120 ? -7.221 -2.261 14.258 1.00 98.12 120 HIS A CA 1
ATOM 978 C C . HIS A 1 120 ? -8.036 -3.507 14.645 1.00 98.12 120 HIS A C 1
ATOM 980 O O . HIS A 1 120 ? -8.943 -3.432 15.478 1.00 98.12 120 HIS A O 1
ATOM 986 N N . HIS A 1 121 ? -7.678 -4.671 14.092 1.00 98.06 121 HIS A N 1
ATOM 987 C CA . HIS A 1 121 ? -8.375 -5.928 14.360 1.00 98.06 121 HIS A CA 1
ATOM 988 C C . HIS A 1 121 ? -8.298 -6.317 15.843 1.00 98.06 121 HIS A C 1
ATOM 990 O O . HIS A 1 121 ? -9.308 -6.708 16.428 1.00 98.06 121 HIS A O 1
ATOM 996 N N . PHE A 1 122 ? -7.140 -6.144 16.484 1.00 97.81 122 PHE A N 1
ATOM 997 C CA . PHE A 1 122 ? -6.989 -6.430 17.908 1.00 97.81 122 PHE A CA 1
ATOM 998 C C . PHE A 1 122 ? -7.859 -5.524 18.785 1.00 97.81 122 PHE A C 1
ATOM 1000 O O . PHE A 1 122 ? -8.443 -5.999 19.760 1.00 97.81 122 PHE A O 1
ATOM 1007 N N . ILE A 1 123 ? -7.992 -4.235 18.453 1.00 95.88 123 ILE A N 1
ATOM 1008 C CA . ILE A 1 123 ? -8.869 -3.325 19.204 1.00 95.88 123 ILE A CA 1
ATOM 1009 C C . ILE A 1 123 ? -10.329 -3.790 19.122 1.00 95.88 123 ILE A C 1
ATOM 1011 O O . ILE A 1 123 ? -11.013 -3.797 20.147 1.00 95.88 123 ILE A O 1
ATOM 1015 N N . ARG A 1 124 ? -10.782 -4.218 17.936 1.00 95.25 124 ARG A N 1
ATOM 1016 C CA . ARG A 1 124 ? -12.179 -4.605 17.687 1.00 95.25 124 ARG A CA 1
ATOM 1017 C C . ARG A 1 124 ? -12.533 -6.001 18.210 1.00 95.25 124 ARG A C 1
ATOM 1019 O O . ARG A 1 124 ? -13.618 -6.186 18.752 1.00 95.25 124 ARG A O 1
ATOM 1026 N N . HIS A 1 125 ? -11.627 -6.972 18.084 1.00 96.12 125 HIS A N 1
ATOM 1027 C CA . HIS A 1 125 ? -11.925 -8.392 18.325 1.00 96.12 125 HIS A CA 1
ATOM 1028 C C . HIS A 1 125 ? -11.128 -9.027 19.471 1.00 96.12 125 HIS A C 1
ATOM 1030 O O . HIS A 1 125 ? -11.478 -10.115 19.921 1.00 96.12 125 HIS A O 1
ATOM 1036 N N . ARG A 1 126 ? -10.078 -8.360 19.975 1.00 96.88 126 ARG A N 1
ATOM 1037 C CA . ARG A 1 126 ? -9.147 -8.892 20.996 1.00 96.88 126 ARG A CA 1
ATOM 1038 C C . ARG A 1 126 ? -8.432 -10.182 20.580 1.00 96.88 126 ARG A C 1
ATOM 1040 O O . ARG A 1 126 ? -7.965 -10.940 21.425 1.00 96.88 126 ARG A O 1
ATOM 1047 N N . THR A 1 127 ? -8.293 -10.384 19.276 1.00 97.81 127 THR A N 1
ATOM 1048 C CA . THR A 1 127 ? -7.587 -11.498 18.639 1.00 97.81 127 THR A CA 1
ATOM 1049 C C . THR A 1 127 ? -6.517 -10.971 17.692 1.00 97.81 127 THR A C 1
ATOM 1051 O O . THR A 1 127 ? -6.500 -9.787 17.353 1.00 97.81 127 THR A O 1
ATOM 1054 N N . LEU A 1 128 ? -5.602 -11.844 17.277 1.00 98.12 128 LEU A N 1
ATOM 1055 C CA . LEU A 1 128 ? -4.654 -11.547 16.208 1.00 98.12 128 LEU A CA 1
ATOM 1056 C C . LEU A 1 128 ? -5.276 -11.959 14.870 1.00 98.12 128 LEU A C 1
ATOM 1058 O O . LEU A 1 128 ? -5.792 -13.068 14.760 1.00 98.12 128 LEU A O 1
ATOM 1062 N N . ILE A 1 129 ? -5.210 -11.072 13.878 1.00 98.06 129 ILE A N 1
ATOM 1063 C CA . ILE A 1 129 ? -5.628 -11.375 12.507 1.00 98.06 129 ILE A CA 1
ATOM 1064 C C . ILE A 1 129 ? -4.646 -12.367 11.866 1.00 98.06 129 ILE A C 1
ATOM 1066 O O . ILE A 1 129 ? -3.434 -12.266 12.065 1.00 98.06 129 ILE A O 1
ATOM 1070 N N . SER A 1 130 ? -5.159 -13.328 11.105 1.00 98.00 130 SER A N 1
ATOM 1071 C CA . SER A 1 130 ? -4.340 -14.291 10.363 1.00 98.00 130 SER A CA 1
ATOM 1072 C C . SER A 1 130 ? -3.748 -13.692 9.083 1.00 98.00 130 SER A C 1
ATOM 1074 O O . SER A 1 130 ? -4.222 -12.682 8.554 1.00 98.00 130 SER A O 1
ATOM 1076 N N . LEU A 1 131 ? -2.708 -14.339 8.553 1.00 96.62 131 LEU A N 1
ATOM 1077 C CA . LEU A 1 131 ? -2.115 -13.953 7.273 1.00 96.62 131 LEU A CA 1
ATOM 1078 C C . LEU A 1 131 ? -3.124 -14.119 6.128 1.00 96.62 131 LEU A C 1
ATOM 1080 O O . LEU A 1 131 ? -3.196 -13.280 5.232 1.00 96.62 131 LEU A O 1
ATOM 1084 N N . GLU A 1 132 ? -3.929 -15.176 6.181 1.00 97.19 132 GLU A N 1
ATOM 1085 C CA . GLU A 1 132 ? -4.968 -15.489 5.206 1.00 97.19 132 GLU A CA 1
ATOM 1086 C C . GLU A 1 132 ? -6.033 -14.388 5.159 1.00 97.19 132 GLU A C 1
ATOM 1088 O O . GLU A 1 132 ? -6.404 -13.937 4.076 1.00 97.19 132 GLU A O 1
ATOM 1093 N N . GLU A 1 133 ? -6.475 -13.893 6.318 1.00 96.69 133 GLU A N 1
ATOM 1094 C CA . GLU A 1 133 ? -7.430 -12.782 6.404 1.00 96.69 133 GLU A CA 1
ATOM 1095 C C . GLU A 1 133 ? -6.856 -11.468 5.867 1.00 96.69 133 GLU A C 1
ATOM 1097 O O . GLU A 1 133 ? -7.583 -10.690 5.246 1.00 96.69 133 GLU A O 1
ATOM 1102 N N . ILE A 1 134 ? -5.562 -11.203 6.083 1.00 97.00 134 ILE A N 1
ATOM 1103 C CA . ILE A 1 134 ? -4.900 -10.026 5.506 1.00 97.00 134 ILE A CA 1
ATOM 1104 C C . ILE A 1 134 ? -4.840 -10.153 3.982 1.00 97.00 134 ILE A C 1
ATOM 1106 O O . ILE A 1 134 ? -5.240 -9.225 3.277 1.00 97.00 134 ILE A O 1
ATOM 1110 N N . ASN A 1 135 ? -4.386 -11.299 3.473 1.00 95.19 135 ASN A N 1
ATOM 1111 C CA . ASN A 1 135 ? -4.245 -11.541 2.038 1.00 95.19 135 ASN A CA 1
ATOM 1112 C C . ASN A 1 135 ? -5.595 -11.513 1.314 1.00 95.19 135 ASN A C 1
ATOM 1114 O O . ASN A 1 135 ? -5.684 -10.953 0.226 1.00 95.19 135 ASN A O 1
ATOM 1118 N N . ALA A 1 136 ? -6.664 -12.023 1.934 1.00 94.88 136 ALA A N 1
ATOM 1119 C CA . ALA A 1 136 ? -8.016 -11.965 1.379 1.00 94.88 136 ALA A CA 1
ATOM 1120 C C . ALA A 1 136 ? -8.501 -10.523 1.139 1.00 94.88 136 ALA A C 1
ATOM 1122 O O . ALA A 1 136 ? -9.294 -10.278 0.233 1.00 94.88 136 ALA A O 1
ATOM 1123 N N . ARG A 1 137 ? -8.003 -9.550 1.915 1.00 93.38 137 ARG A N 1
ATOM 1124 C CA . ARG A 1 137 ? -8.310 -8.120 1.730 1.00 93.38 137 ARG A CA 1
ATOM 1125 C C . ARG A 1 137 ? -7.485 -7.463 0.620 1.00 93.38 137 ARG A C 1
ATOM 1127 O O . ARG A 1 137 ? -7.799 -6.339 0.240 1.00 93.38 137 ARG A O 1
ATOM 1134 N N . LEU A 1 138 ? -6.435 -8.125 0.138 1.00 93.38 138 LEU A N 1
ATOM 1135 C CA . LEU A 1 138 ? -5.507 -7.634 -0.887 1.00 93.38 138 LEU A CA 1
ATOM 1136 C C . LEU A 1 138 ? -5.690 -8.357 -2.230 1.00 93.38 138 LEU A C 1
ATOM 1138 O O . LEU A 1 138 ? -4.768 -8.423 -3.040 1.00 93.38 138 LEU A O 1
ATOM 1142 N N . VAL A 1 139 ? -6.881 -8.906 -2.470 1.00 90.62 139 VAL A N 1
ATOM 1143 C CA . VAL A 1 139 ? -7.267 -9.430 -3.780 1.00 90.62 139 VAL A CA 1
ATOM 1144 C C . VAL A 1 139 ? -7.937 -8.305 -4.559 1.00 90.62 139 VAL A C 1
ATOM 1146 O O . VAL A 1 139 ? -9.013 -7.837 -4.191 1.00 90.62 139 VAL A O 1
ATOM 1149 N N . PHE A 1 140 ? -7.290 -7.873 -5.636 1.00 86.69 140 PHE A N 1
ATOM 1150 C CA . PHE A 1 140 ? -7.781 -6.817 -6.515 1.00 86.69 140 PHE A CA 1
ATOM 1151 C C . PHE A 1 140 ? -8.241 -7.459 -7.823 1.00 86.69 140 PHE A C 1
ATOM 1153 O O . PHE A 1 140 ? -7.444 -8.092 -8.515 1.00 86.69 140 PHE A O 1
ATOM 1160 N N . MET A 1 141 ? -9.528 -7.347 -8.152 1.00 77.00 141 MET A N 1
ATOM 1161 C CA . MET A 1 141 ? -10.022 -7.781 -9.458 1.00 77.00 141 MET A CA 1
ATOM 1162 C C . MET A 1 141 ? -9.776 -6.665 -10.470 1.00 77.00 141 MET A C 1
ATOM 1164 O O . MET A 1 141 ? -10.070 -5.504 -10.192 1.00 77.00 141 MET A O 1
ATOM 1168 N N . ARG A 1 142 ? -9.235 -7.014 -11.639 1.00 70.31 142 ARG A N 1
ATOM 1169 C CA . ARG A 1 142 ? -9.225 -6.098 -12.781 1.00 70.31 142 ARG A CA 1
ATOM 1170 C C . ARG A 1 142 ? -10.647 -6.031 -13.329 1.00 70.31 142 ARG A C 1
ATOM 1172 O O . ARG A 1 142 ? -11.198 -7.063 -13.701 1.00 70.31 142 ARG A O 1
ATOM 1179 N N . ASP A 1 143 ? -11.222 -4.837 -13.403 1.00 59.88 143 ASP A N 1
ATOM 1180 C CA . ASP A 1 143 ? -12.414 -4.628 -14.220 1.00 59.88 143 ASP A CA 1
ATOM 1181 C C . ASP A 1 143 ? -11.989 -4.727 -15.692 1.00 59.88 143 ASP A C 1
ATOM 1183 O O . ASP A 1 143 ? -11.383 -3.808 -16.243 1.00 59.88 143 ASP A O 1
ATOM 1187 N N . GLU A 1 144 ? -12.301 -5.845 -16.349 1.00 53.31 144 GLU A N 1
ATOM 1188 C CA . GLU A 1 144 ? -11.981 -6.114 -17.765 1.00 53.31 144 GLU A CA 1
ATOM 1189 C C . GLU A 1 144 ? -12.690 -5.163 -18.762 1.00 53.31 144 GLU A C 1
ATOM 1191 O O . GLU A 1 144 ? -12.619 -5.332 -19.976 1.00 53.31 144 GLU A O 1
ATOM 1196 N N . THR A 1 145 ? -13.370 -4.115 -18.296 1.00 46.22 145 THR A N 1
ATOM 1197 C CA . THR A 1 145 ? -14.209 -3.239 -19.129 1.00 46.22 145 THR A CA 1
ATOM 1198 C C . THR A 1 145 ? -13.471 -2.233 -20.027 1.00 46.22 145 THR A C 1
ATOM 1200 O O . THR A 1 145 ? -14.126 -1.356 -20.590 1.00 46.22 145 THR A O 1
ATOM 1203 N N . MET A 1 146 ? -12.148 -2.319 -20.219 1.00 44.34 146 MET A N 1
ATOM 1204 C CA . MET A 1 146 ? -11.393 -1.330 -21.021 1.00 44.34 146 MET A CA 1
ATOM 1205 C C . MET A 1 146 ? -10.541 -1.885 -22.179 1.00 44.34 146 MET A C 1
ATOM 1207 O O . MET A 1 146 ? -9.725 -1.144 -22.716 1.00 44.34 146 MET A O 1
ATOM 1211 N N . GLU A 1 147 ? -10.775 -3.116 -22.652 1.00 41.62 147 GLU A N 1
ATOM 1212 C CA . GLU A 1 147 ? -10.080 -3.665 -23.843 1.00 41.62 147 GLU A CA 1
ATOM 1213 C C . GLU A 1 147 ? -10.875 -3.635 -25.165 1.00 41.62 147 GLU A C 1
ATOM 1215 O O . GLU A 1 147 ? -10.476 -4.234 -26.160 1.00 41.62 147 GLU A O 1
ATOM 1220 N N . THR A 1 148 ? -11.961 -2.866 -25.250 1.00 38.97 148 THR A N 1
ATOM 1221 C CA . THR A 1 148 ? -12.609 -2.584 -26.545 1.00 38.97 148 THR A CA 1
ATOM 1222 C C . THR A 1 148 ? -12.740 -1.092 -26.799 1.00 38.97 148 THR A C 1
ATOM 1224 O O . THR A 1 148 ? -13.833 -0.547 -26.639 1.00 38.97 148 THR A O 1
ATOM 1227 N N . LYS A 1 149 ? -11.647 -0.448 -27.225 1.00 33.84 149 LYS A N 1
ATOM 1228 C CA . LYS A 1 149 ? -11.663 0.692 -28.158 1.00 33.84 149 LYS A CA 1
ATOM 1229 C C . LYS A 1 149 ? -10.404 0.730 -29.012 1.00 33.84 149 LYS A C 1
ATOM 1231 O O . LYS A 1 149 ? -9.308 0.598 -28.435 1.00 33.84 149 LYS A O 1
#